Protein AF-M2XHS9-F1 (afdb_monomer_lite)

Structure (mmCIF, N/CA/C/O backbone):
data_AF-M2XHS9-F1
#
_entry.id   AF-M2XHS9-F1
#
loop_
_atom_site.group_PDB
_atom_site.id
_atom_site.type_symbol
_atom_site.label_atom_id
_atom_site.label_alt_id
_atom_site.label_comp_id
_atom_site.label_asym_id
_atom_site.label_entity_id
_atom_site.label_seq_id
_atom_site.pdbx_PDB_ins_code
_atom_site.Cartn_x
_atom_site.Cartn_y
_atom_site.Cartn_z
_atom_site.occupancy
_atom_site.B_iso_or_equiv
_atom_site.auth_seq_id
_atom_site.auth_comp_id
_atom_site.auth_asym_id
_atom_site.auth_atom_id
_atom_site.pdbx_PDB_model_num
ATOM 1 N N . GLU A 1 1 ? 11.516 -8.288 -6.512 1.00 78.31 1 GLU A N 1
ATOM 2 C CA . GLU A 1 1 ? 10.193 -8.635 -7.066 1.00 78.31 1 GLU A CA 1
ATOM 3 C C . GLU A 1 1 ? 9.440 -9.495 -6.068 1.00 78.31 1 GLU A C 1
ATOM 5 O O . GLU A 1 1 ? 10.086 -10.116 -5.228 1.00 78.31 1 GLU A O 1
ATOM 10 N N . GLY A 1 2 ? 8.115 -9.515 -6.133 1.00 87.56 2 GLY A N 1
ATOM 11 C CA . GLY A 1 2 ? 7.280 -10.322 -5.252 1.00 87.56 2 GLY A CA 1
ATOM 12 C C . GLY A 1 2 ? 6.234 -9.523 -4.485 1.00 87.56 2 GLY A C 1
ATOM 13 O O . GLY A 1 2 ? 6.077 -8.311 -4.658 1.00 87.56 2 GLY A O 1
ATOM 14 N N . PHE A 1 3 ? 5.507 -10.250 -3.642 1.00 93.75 3 PHE A N 1
ATOM 15 C CA . PHE A 1 3 ? 4.458 -9.719 -2.785 1.00 93.75 3 PHE A CA 1
ATOM 16 C C . PHE A 1 3 ? 5.042 -9.034 -1.547 1.00 93.75 3 PHE A C 1
ATOM 18 O O . PHE A 1 3 ? 5.826 -9.631 -0.812 1.00 93.75 3 PHE A O 1
ATOM 25 N N . THR A 1 4 ? 4.591 -7.811 -1.285 1.00 94.81 4 THR A N 1
ATOM 26 C CA . THR A 1 4 ? 4.898 -7.050 -0.073 1.00 94.81 4 THR A CA 1
ATOM 27 C C . THR A 1 4 ? 3.588 -6.698 0.630 1.00 94.81 4 THR A C 1
ATOM 29 O O . THR A 1 4 ? 2.821 -5.886 0.098 1.00 94.81 4 THR A O 1
ATOM 32 N N . PRO A 1 5 ? 3.299 -7.286 1.806 1.00 95.38 5 PRO A N 1
ATOM 33 C CA . PRO A 1 5 ? 2.142 -6.903 2.607 1.00 95.38 5 PRO A CA 1
ATOM 34 C C . PRO A 1 5 ? 2.205 -5.421 2.998 1.00 95.38 5 PRO A C 1
ATOM 36 O O . PRO A 1 5 ? 3.246 -4.922 3.425 1.00 95.38 5 PRO A O 1
ATOM 39 N N . LEU A 1 6 ? 1.088 -4.715 2.836 1.00 96.44 6 LEU A N 1
ATOM 40 C CA . LEU A 1 6 ? 0.907 -3.313 3.223 1.00 96.44 6 LEU A CA 1
ATOM 41 C C . LEU A 1 6 ? 0.028 -3.181 4.469 1.00 96.44 6 LEU A C 1
ATOM 43 O O . LEU A 1 6 ? 0.259 -2.304 5.296 1.00 96.44 6 LEU A O 1
ATOM 47 N N . SER A 1 7 ? -0.968 -4.055 4.596 1.00 96.44 7 SER A N 1
ATOM 48 C CA . SER A 1 7 ? -1.848 -4.184 5.755 1.00 96.44 7 SER A CA 1
ATOM 49 C C . SER A 1 7 ? -2.336 -5.626 5.825 1.00 96.44 7 SER A C 1
ATOM 51 O O . SER A 1 7 ? -2.666 -6.194 4.785 1.00 96.44 7 SER A O 1
ATOM 53 N N . ASP A 1 8 ? -2.346 -6.210 7.021 1.00 96.69 8 ASP A N 1
ATOM 54 C CA . ASP A 1 8 ? -2.705 -7.609 7.261 1.00 96.69 8 ASP A CA 1
ATOM 55 C C . ASP A 1 8 ? -3.558 -7.708 8.539 1.00 96.69 8 ASP A C 1
ATOM 57 O O . ASP A 1 8 ? -3.008 -7.817 9.640 1.00 96.69 8 ASP A O 1
ATOM 61 N N . PRO A 1 9 ? -4.888 -7.526 8.434 1.00 96.50 9 PRO A N 1
ATOM 62 C CA . PRO A 1 9 ? -5.784 -7.633 9.579 1.00 96.50 9 PRO A CA 1
ATOM 63 C C . PRO A 1 9 ? -5.935 -9.095 10.020 1.00 96.50 9 PRO A C 1
ATOM 65 O O . PRO A 1 9 ? -6.081 -9.992 9.193 1.00 96.50 9 PRO A O 1
ATOM 68 N N . GLU A 1 10 ? -5.970 -9.334 11.334 1.00 95.06 10 GLU A N 1
ATOM 69 C CA . GLU A 1 10 ? -6.072 -10.683 11.920 1.00 95.06 10 GLU A CA 1
ATOM 70 C C . GLU A 1 10 ? -7.355 -11.428 11.498 1.00 95.06 10 GLU A C 1
ATOM 72 O O . GLU A 1 10 ? -7.346 -12.646 11.331 1.00 95.06 10 GLU A O 1
ATOM 77 N N . ASP A 1 11 ? -8.454 -10.700 11.273 1.00 95.62 11 ASP A N 1
ATOM 78 C CA . ASP A 1 11 ? -9.758 -11.231 10.861 1.00 95.62 11 ASP A CA 1
ATOM 79 C C . ASP A 1 11 ? -10.049 -11.048 9.358 1.00 95.62 11 ASP A C 1
ATOM 81 O O . ASP A 1 11 ? -11.219 -11.035 8.935 1.00 95.62 11 ASP A O 1
ATOM 85 N N . GLY A 1 12 ? -8.984 -10.896 8.563 1.00 94.94 12 GLY A N 1
ATOM 86 C CA . GLY A 1 12 ? -9.046 -10.671 7.128 1.00 94.94 12 GLY A CA 1
ATOM 87 C C . GLY A 1 12 ? -9.786 -11.781 6.379 1.00 94.94 12 GLY A C 1
ATOM 88 O O . GLY A 1 12 ? -9.576 -12.969 6.620 1.00 94.94 12 GLY A O 1
ATOM 89 N N . ASN A 1 13 ? -10.668 -11.401 5.453 1.00 96.50 13 ASN A N 1
ATOM 90 C CA . ASN A 1 13 ? -11.459 -12.350 4.657 1.00 96.50 13 ASN A CA 1
ATOM 91 C C . ASN A 1 13 ? -11.323 -12.159 3.140 1.00 96.50 13 ASN A C 1
ATOM 93 O O . ASN A 1 13 ? -11.910 -12.925 2.373 1.00 96.50 13 ASN A O 1
ATOM 97 N N . VAL A 1 14 ? -10.564 -11.151 2.710 1.00 97.19 14 VAL A N 1
ATOM 98 C CA . VAL A 1 14 ? -10.289 -10.867 1.303 1.00 97.19 14 VAL A CA 1
ATOM 99 C C . VAL A 1 14 ? -8.856 -10.376 1.128 1.00 97.19 14 VAL A C 1
ATOM 101 O O . VAL A 1 14 ? -8.349 -9.602 1.940 1.00 97.19 14 VAL A O 1
ATOM 104 N N . ASP A 1 15 ? -8.232 -10.806 0.036 1.00 97.25 15 ASP A N 1
ATOM 105 C CA . ASP A 1 15 ? -6.923 -10.337 -0.404 1.00 97.25 15 ASP A CA 1
ATOM 106 C C . ASP A 1 15 ? -7.077 -9.342 -1.553 1.00 97.25 15 ASP A C 1
ATOM 108 O O . ASP A 1 15 ? -7.707 -9.643 -2.569 1.00 97.25 15 ASP A O 1
ATOM 112 N N . ILE A 1 16 ? -6.467 -8.165 -1.413 1.00 97.56 16 ILE A N 1
ATOM 113 C CA . ILE A 1 16 ? -6.406 -7.138 -2.453 1.00 97.56 16 ILE A CA 1
ATOM 114 C C . ILE A 1 16 ? -4.950 -6.970 -2.877 1.00 97.56 16 ILE A C 1
ATOM 116 O O . ILE A 1 16 ? -4.120 -6.438 -2.135 1.00 97.56 16 ILE A O 1
ATOM 120 N N . VAL A 1 17 ? -4.650 -7.408 -4.101 1.00 96.62 17 VAL A N 1
ATOM 121 C CA . VAL A 1 17 ? -3.334 -7.227 -4.718 1.00 96.62 17 VAL A CA 1
ATOM 122 C C . VAL A 1 17 ? -3.339 -5.953 -5.553 1.00 96.62 17 VAL A C 1
ATOM 124 O O . VAL A 1 17 ? -4.088 -5.825 -6.520 1.00 96.62 17 VAL A O 1
ATOM 127 N N . VAL A 1 18 ? -2.475 -5.015 -5.185 1.00 95.94 18 VAL A N 1
ATOM 128 C CA . VAL A 1 18 ? -2.297 -3.739 -5.871 1.00 95.94 18 VAL A CA 1
ATOM 129 C C . VAL A 1 18 ? -1.080 -3.842 -6.788 1.00 95.94 18 VAL A C 1
ATOM 131 O O . VAL A 1 18 ? 0.031 -4.123 -6.339 1.00 95.94 18 VAL A O 1
ATOM 134 N N . VAL A 1 19 ? -1.289 -3.619 -8.084 1.00 94.25 19 VAL A N 1
ATOM 135 C CA . VAL A 1 19 ? -0.250 -3.735 -9.117 1.00 94.25 19 VAL A CA 1
ATOM 136 C C . VAL A 1 19 ? -0.111 -2.401 -9.835 1.00 94.25 19 VAL A C 1
ATOM 138 O O . VAL A 1 19 ? -1.105 -1.787 -10.223 1.00 94.25 19 VAL A O 1
ATOM 141 N N . THR A 1 20 ? 1.123 -1.934 -10.001 1.00 91.94 20 THR A N 1
ATOM 142 C CA . THR A 1 20 ? 1.416 -0.688 -10.715 1.00 91.94 20 THR A CA 1
ATOM 143 C C . THR A 1 20 ? 1.502 -0.911 -12.221 1.00 91.94 20 THR A C 1
ATOM 145 O O . THR A 1 20 ? 1.846 -2.000 -12.686 1.00 91.94 20 THR A O 1
ATOM 148 N N . GLY A 1 21 ? 1.223 0.143 -12.993 1.00 88.69 21 GLY A N 1
ATOM 149 C CA . GLY A 1 21 ? 1.477 0.152 -14.436 1.00 88.69 21 GLY A CA 1
ATOM 150 C C . GLY A 1 21 ? 2.971 0.095 -14.782 1.00 88.69 21 GLY A C 1
ATOM 151 O O . GLY A 1 21 ? 3.827 0.157 -13.896 1.00 88.69 21 GLY A O 1
ATOM 152 N N . LEU A 1 22 ? 3.269 -0.003 -16.082 1.00 88.75 22 LEU A N 1
ATOM 153 C CA . LEU A 1 22 ? 4.637 -0.045 -16.617 1.00 88.75 22 LEU A CA 1
ATOM 154 C C . LEU A 1 22 ? 5.470 1.158 -16.153 1.00 88.75 22 LEU A C 1
ATOM 156 O O . LEU A 1 22 ? 4.981 2.287 -16.126 1.00 88.75 22 LEU A O 1
ATOM 160 N N . GLY A 1 23 ? 6.729 0.910 -15.790 1.00 83.62 23 GLY A N 1
ATOM 161 C CA . GLY A 1 23 ? 7.648 1.911 -15.241 1.00 83.62 23 GLY A CA 1
ATOM 162 C C . GLY A 1 23 ? 7.307 2.357 -13.813 1.00 83.62 23 GLY A C 1
ATOM 163 O O . GLY A 1 23 ? 7.956 3.254 -13.276 1.00 83.62 23 GLY A O 1
ATOM 164 N N . GLY A 1 24 ? 6.276 1.773 -13.196 1.00 86.31 24 GLY A N 1
ATOM 165 C CA . GLY A 1 24 ? 5.825 2.108 -11.854 1.00 86.31 24 GLY A CA 1
ATOM 166 C C . GLY A 1 24 ? 6.605 1.378 -10.763 1.00 86.31 24 GLY A C 1
ATOM 167 O O . GLY A 1 24 ? 6.984 0.220 -10.905 1.00 86.31 24 GLY A O 1
ATOM 168 N N . HIS A 1 25 ? 6.797 2.049 -9.628 1.00 90.00 25 HIS A N 1
ATOM 169 C CA . HIS A 1 25 ? 7.362 1.437 -8.431 1.00 90.00 25 HIS A CA 1
ATOM 170 C C . HIS A 1 25 ? 6.234 0.985 -7.498 1.00 90.00 25 HIS A C 1
ATOM 172 O O . HIS A 1 25 ? 5.432 1.813 -7.070 1.00 90.00 25 HIS A O 1
ATOM 178 N N . ALA A 1 26 ? 6.229 -0.287 -7.096 1.00 90.44 26 ALA A N 1
ATOM 179 C CA . ALA A 1 26 ? 5.165 -0.943 -6.318 1.00 90.44 26 ALA A CA 1
ATOM 180 C C . ALA A 1 26 ? 4.625 -0.153 -5.102 1.00 90.44 26 ALA A C 1
ATOM 182 O O . ALA A 1 26 ? 3.434 -0.209 -4.800 1.00 90.44 26 ALA A O 1
ATOM 183 N N . LEU A 1 27 ? 5.486 0.596 -4.404 1.00 90.81 27 LEU A N 1
ATOM 184 C CA . LEU A 1 27 ? 5.095 1.536 -3.340 1.00 90.81 27 LEU A CA 1
ATOM 185 C C . LEU A 1 27 ? 5.060 2.995 -3.810 1.00 90.81 27 LEU A C 1
ATOM 187 O O . LEU A 1 27 ? 4.273 3.801 -3.319 1.00 90.81 27 LEU A O 1
ATOM 191 N N . GLY A 1 28 ? 5.954 3.346 -4.733 1.00 91.25 28 GLY A N 1
ATOM 192 C CA . GLY A 1 28 ? 6.225 4.732 -5.114 1.00 91.25 28 GLY A CA 1
ATOM 193 C C . GLY A 1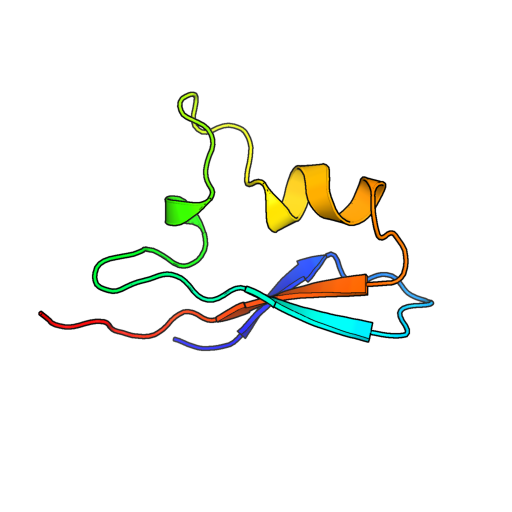 28 ? 5.100 5.324 -5.952 1.00 91.25 28 GLY A C 1
ATOM 194 O O . GLY A 1 28 ? 4.753 6.483 -5.768 1.00 91.25 28 GLY A O 1
ATOM 195 N N . SER A 1 29 ? 4.472 4.507 -6.797 1.00 93.12 29 SER A N 1
ATOM 196 C CA . SER A 1 29 ? 3.335 4.906 -7.630 1.00 93.12 29 SER A CA 1
ATOM 197 C C . SER A 1 29 ? 2.098 5.311 -6.826 1.00 93.12 29 SER A C 1
ATOM 199 O O . SER A 1 29 ? 1.233 5.990 -7.366 1.00 93.12 29 SER A O 1
ATOM 201 N N . PHE A 1 30 ? 2.012 4.920 -5.551 1.00 93.94 30 PHE A N 1
ATOM 202 C CA . PHE A 1 30 ? 0.898 5.260 -4.658 1.00 93.94 30 PHE A CA 1
ATOM 203 C C . PHE A 1 30 ? 1.285 6.247 -3.558 1.00 93.94 30 PHE A C 1
ATOM 205 O O . PHE A 1 30 ? 0.509 6.473 -2.623 1.00 93.94 30 PHE A O 1
ATOM 212 N N . ARG A 1 31 ? 2.503 6.789 -3.622 1.00 95.88 31 ARG A N 1
ATOM 213 C CA . ARG A 1 31 ? 3.019 7.709 -2.618 1.00 95.88 31 ARG A CA 1
ATOM 214 C C . ARG A 1 31 ? 2.418 9.098 -2.832 1.00 95.88 31 ARG A C 1
ATOM 216 O O . ARG A 1 31 ? 2.304 9.565 -3.962 1.00 95.88 31 ARG A O 1
ATOM 223 N N . SER A 1 32 ? 2.042 9.765 -1.748 1.00 95.88 32 SER A N 1
ATOM 224 C CA . SER A 1 32 ? 1.602 11.158 -1.774 1.00 95.88 32 SER A CA 1
ATOM 225 C C . SER A 1 32 ? 2.718 12.085 -2.264 1.00 95.88 32 SER A C 1
ATOM 227 O O . SER A 1 32 ? 3.904 11.762 -2.164 1.00 95.88 32 SER A O 1
ATOM 229 N N . ALA A 1 33 ? 2.345 13.264 -2.767 1.00 94.06 33 ALA A N 1
ATOM 230 C CA . ALA A 1 33 ? 3.295 14.238 -3.310 1.00 94.06 33 ALA A CA 1
ATOM 231 C C . ALA A 1 33 ? 4.327 14.729 -2.274 1.00 94.06 33 ALA A C 1
ATOM 233 O O . ALA A 1 33 ? 5.482 14.963 -2.617 1.00 94.06 33 ALA A O 1
ATOM 234 N N . ASP A 1 34 ? 3.930 14.839 -1.003 1.00 95.12 34 ASP A N 1
ATOM 235 C CA . ASP A 1 34 ? 4.818 15.171 0.122 1.00 95.12 34 ASP A CA 1
ATOM 236 C C . ASP A 1 34 ? 5.673 13.977 0.591 1.00 95.12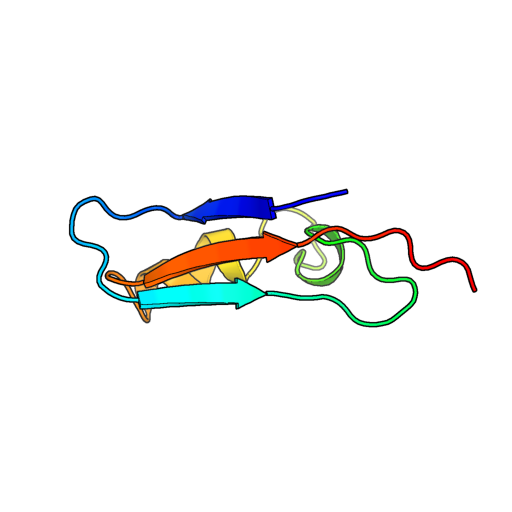 34 ASP A C 1
ATOM 238 O O . ASP A 1 34 ? 6.554 14.109 1.439 1.00 95.12 34 ASP A O 1
ATOM 242 N N . GLY A 1 35 ? 5.412 12.789 0.049 1.00 92.19 35 GLY A N 1
ATOM 243 C CA . GLY A 1 35 ? 6.153 11.581 0.332 1.00 92.19 35 GLY A CA 1
ATOM 244 C C . GLY A 1 35 ? 5.832 10.898 1.664 1.00 92.19 35 GLY A C 1
ATOM 245 O O . GLY A 1 35 ? 6.514 9.930 2.014 1.00 92.19 35 GLY A O 1
ATOM 246 N N . THR A 1 36 ? 4.850 11.364 2.431 1.00 94.69 36 THR A N 1
ATOM 247 C CA . THR A 1 36 ? 4.630 10.870 3.801 1.00 94.69 36 THR A CA 1
ATOM 248 C C . THR A 1 36 ? 3.643 9.708 3.881 1.00 94.69 36 THR A C 1
ATOM 250 O O . THR A 1 36 ? 3.676 8.940 4.847 1.00 94.69 36 THR A O 1
ATOM 253 N N . LYS A 1 37 ? 2.785 9.557 2.868 1.00 96.62 37 LYS A N 1
ATOM 254 C CA . LYS A 1 37 ? 1.713 8.562 2.824 1.00 96.62 37 LYS A CA 1
ATOM 255 C C . LYS A 1 37 ? 1.796 7.701 1.574 1.00 96.62 37 LYS A C 1
ATOM 257 O O . LYS A 1 37 ? 2.269 8.133 0.530 1.00 96.62 37 LYS A O 1
ATOM 262 N N . VAL A 1 38 ? 1.307 6.479 1.690 1.00 96.56 38 VAL A N 1
ATOM 263 C CA . VAL A 1 38 ? 1.128 5.504 0.621 1.00 96.56 38 VAL A CA 1
ATOM 264 C C . VAL A 1 38 ? -0.327 5.067 0.676 1.00 96.56 38 VAL A C 1
ATOM 266 O O . VAL A 1 38 ? -0.741 4.443 1.649 1.00 96.56 38 VAL A O 1
ATOM 269 N N . TRP A 1 39 ? -1.111 5.400 -0.349 1.00 94.94 39 TRP A N 1
ATOM 270 C CA . TRP A 1 39 ? -2.569 5.233 -0.317 1.00 94.94 39 TRP A CA 1
ATOM 271 C C . TRP A 1 39 ? -3.075 3.845 0.132 1.00 94.94 39 TRP A C 1
ATOM 273 O O . TRP A 1 39 ? -3.815 3.793 1.122 1.00 94.94 39 TRP A O 1
ATOM 283 N N . PRO A 1 40 ? -2.650 2.724 -0.490 1.00 96.12 40 PRO A N 1
ATOM 284 C CA . PRO A 1 40 ? -3.153 1.397 -0.134 1.00 96.12 40 PRO A CA 1
ATOM 285 C C . PRO A 1 40 ? -2.688 0.917 1.249 1.00 96.12 40 PRO A C 1
ATOM 287 O O . PRO A 1 40 ? -3.233 -0.043 1.777 1.00 96.12 40 PRO A O 1
ATOM 290 N N . ARG A 1 41 ? -1.691 1.580 1.848 1.00 96.75 41 ARG A N 1
ATOM 291 C CA . ARG A 1 41 ? -1.197 1.289 3.199 1.00 96.75 41 ARG A CA 1
ATOM 292 C C . ARG A 1 41 ? -1.880 2.153 4.259 1.00 96.75 41 ARG A C 1
ATOM 294 O O . ARG A 1 41 ? -2.246 1.653 5.311 1.00 96.75 41 ARG A O 1
ATOM 301 N N . ASP A 1 42 ? -2.000 3.453 3.998 1.00 97.12 42 ASP A N 1
ATOM 302 C CA . ASP A 1 42 ? -2.343 4.447 5.022 1.00 97.12 42 ASP A CA 1
ATOM 303 C C . ASP A 1 42 ? -3.824 4.861 5.015 1.00 97.12 42 ASP A C 1
ATOM 305 O O . ASP A 1 42 ? -4.307 5.376 6.024 1.00 97.12 42 ASP A O 1
ATOM 309 N N . PHE A 1 43 ? -4.545 4.660 3.904 1.00 96.81 43 PHE A N 1
ATOM 310 C CA . PHE A 1 43 ? -5.949 5.075 3.775 1.00 96.81 43 PHE A CA 1
ATOM 311 C C . PHE A 1 43 ? -6.895 3.906 3.494 1.00 96.81 43 PHE A C 1
ATOM 313 O O . PHE A 1 43 ? -7.906 3.789 4.182 1.00 96.81 43 PHE A O 1
ATOM 320 N N . ALA A 1 44 ? -6.556 3.021 2.551 1.00 96.25 44 ALA A N 1
ATOM 321 C CA . ALA A 1 44 ? -7.444 1.929 2.137 1.00 96.25 44 ALA A CA 1
ATOM 322 C C . ALA A 1 44 ? -7.872 0.973 3.278 1.00 96.25 44 ALA A C 1
ATOM 324 O O . ALA A 1 44 ? -9.048 0.600 3.314 1.00 96.25 44 ALA A O 1
ATOM 325 N N . PRO A 1 45 ? -7.012 0.633 4.265 1.00 96.62 45 PRO A N 1
ATOM 326 C CA . PRO A 1 45 ? -7.431 -0.196 5.399 1.00 96.62 45 PRO A CA 1
ATOM 327 C C . PRO A 1 45 ? -8.511 0.444 6.282 1.00 96.62 45 PRO A C 1
ATOM 329 O O . PRO A 1 45 ? -9.227 -0.267 6.973 1.00 96.62 45 PRO A O 1
ATOM 332 N N . ASN A 1 46 ? -8.678 1.771 6.259 1.00 96.94 46 ASN A N 1
ATOM 333 C CA . ASN A 1 46 ? -9.756 2.421 7.012 1.00 96.94 46 ASN A CA 1
ATOM 334 C C . ASN A 1 46 ? -11.123 2.231 6.336 1.00 96.94 46 ASN A C 1
ATOM 336 O O . ASN A 1 46 ? -12.148 2.217 7.011 1.00 96.94 46 ASN A O 1
ATOM 340 N N . GLU A 1 47 ? -11.141 2.100 5.008 1.00 96.19 47 GLU A N 1
ATOM 341 C CA . GLU A 1 47 ? -12.366 1.924 4.222 1.00 96.19 47 GLU A CA 1
ATOM 342 C C . GLU A 1 47 ? -12.764 0.447 4.119 1.00 96.19 47 GLU A C 1
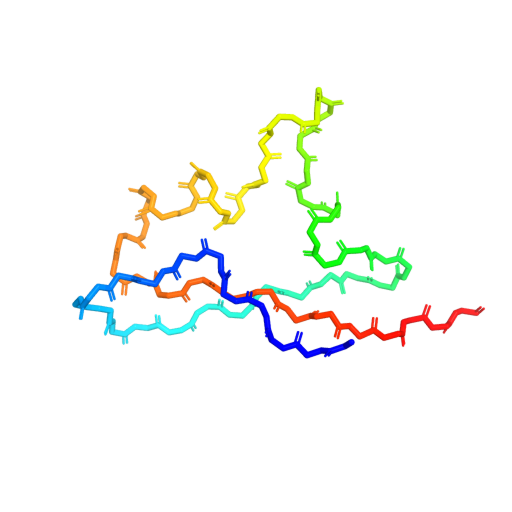ATOM 344 O O . GLU A 1 47 ? -13.951 0.120 4.120 1.00 96.19 47 GLU A O 1
ATOM 349 N N . ILE A 1 48 ? -11.776 -0.454 4.059 1.00 96.12 48 ILE A N 1
ATOM 350 C CA . ILE A 1 48 ? -11.977 -1.903 3.952 1.00 96.12 48 ILE A CA 1
ATOM 351 C C . ILE A 1 48 ? -11.137 -2.618 5.029 1.00 96.12 48 ILE A C 1
ATOM 353 O O . ILE A 1 48 ? -10.134 -3.259 4.717 1.00 96.12 48 ILE A O 1
ATOM 357 N N . PRO A 1 49 ? -11.531 -2.539 6.313 1.00 96.19 49 PRO A N 1
ATOM 358 C CA . PRO A 1 49 ? -10.694 -2.975 7.438 1.00 96.19 49 PRO A CA 1
ATOM 359 C C . PRO A 1 49 ? -10.443 -4.481 7.511 1.00 96.19 49 PRO A C 1
ATOM 361 O O . PRO A 1 49 ? -9.507 -4.907 8.176 1.00 96.19 49 PRO A O 1
ATOM 364 N N . ARG A 1 50 ? -11.253 -5.290 6.819 1.00 97.81 50 ARG A N 1
ATOM 365 C CA . ARG A 1 50 ? -11.121 -6.758 6.772 1.00 97.81 50 ARG A CA 1
ATOM 366 C C . ARG A 1 50 ? -10.406 -7.259 5.515 1.00 97.81 50 ARG A C 1
ATOM 368 O O . ARG A 1 50 ? -10.439 -8.452 5.220 1.00 97.81 50 ARG A O 1
ATOM 375 N N . ALA A 1 51 ? -9.799 -6.356 4.749 1.00 98.00 51 ALA A N 1
ATOM 376 C CA . ALA A 1 51 ? -8.993 -6.709 3.592 1.00 98.00 51 ALA A CA 1
ATOM 377 C C . ALA A 1 51 ? -7.505 -6.702 3.940 1.00 98.00 51 ALA A C 1
ATOM 379 O O . ALA A 1 51 ? -6.994 -5.739 4.513 1.00 98.00 51 ALA A O 1
ATOM 380 N N . ARG A 1 52 ? -6.796 -7.748 3.515 1.00 97.88 52 ARG A N 1
ATOM 381 C CA . ARG A 1 52 ? -5.337 -7.742 3.456 1.00 97.88 52 ARG A CA 1
ATOM 382 C C . ARG A 1 52 ? -4.907 -7.056 2.166 1.00 97.88 52 ARG A C 1
ATOM 384 O O . ARG A 1 52 ? -5.258 -7.493 1.071 1.00 97.88 52 ARG A O 1
ATOM 391 N N . PHE A 1 53 ? -4.131 -5.987 2.291 1.00 98.12 53 PHE A N 1
ATOM 392 C CA . PHE A 1 53 ? -3.582 -5.255 1.154 1.00 98.12 53 PHE A CA 1
ATOM 393 C C . PHE A 1 53 ? -2.145 -5.689 0.912 1.00 98.12 53 PHE A C 1
ATOM 395 O O . PHE A 1 53 ? -1.313 -5.659 1.820 1.00 98.12 53 PHE A O 1
ATOM 402 N N . VAL A 1 54 ? -1.833 -6.044 -0.329 1.00 97.50 54 VAL A N 1
ATOM 403 C CA . VAL A 1 54 ? -0.503 -6.492 -0.747 1.00 97.50 54 VAL A CA 1
ATOM 404 C C . VAL A 1 54 ? -0.140 -5.765 -2.033 1.00 97.50 54 VAL A C 1
ATOM 406 O O . VAL A 1 54 ? -0.959 -5.685 -2.941 1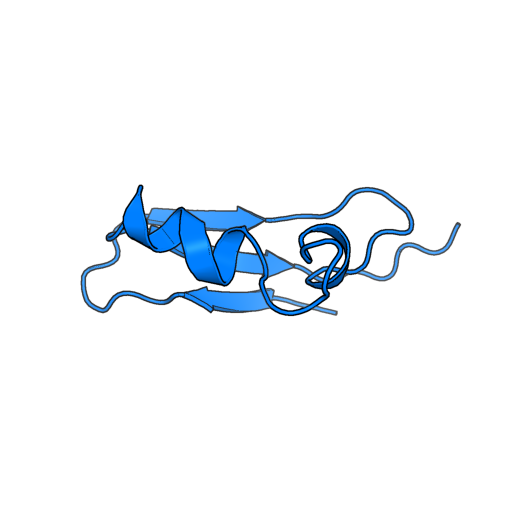.00 97.50 54 VAL A O 1
ATOM 409 N N . THR A 1 55 ? 1.075 -5.236 -2.146 1.00 95.94 55 THR A N 1
ATOM 410 C CA . THR A 1 55 ? 1.591 -4.759 -3.438 1.00 95.94 55 THR A CA 1
ATOM 411 C C . THR A 1 55 ? 2.468 -5.826 -4.077 1.00 95.94 55 THR A C 1
ATOM 413 O O . THR A 1 55 ? 3.159 -6.559 -3.368 1.00 95.94 55 THR A O 1
ATOM 416 N N . TYR A 1 56 ? 2.445 -5.932 -5.402 1.00 93.56 56 TYR A N 1
ATOM 417 C CA . TYR A 1 56 ? 3.324 -6.834 -6.142 1.00 93.56 56 TYR A CA 1
ATOM 418 C C . TYR A 1 56 ? 4.314 -6.029 -6.980 1.00 93.56 56 TYR A C 1
ATOM 420 O O . TYR A 1 56 ? 3.935 -5.332 -7.921 1.00 93.56 56 TYR A O 1
ATOM 428 N N . GLY A 1 57 ? 5.594 -6.121 -6.619 1.00 90.06 57 GLY A N 1
ATOM 429 C CA . GLY A 1 57 ? 6.675 -5.536 -7.401 1.00 90.06 57 GLY A CA 1
ATOM 430 C C . GLY A 1 57 ? 7.167 -6.507 -8.463 1.00 90.06 57 GLY A C 1
ATOM 431 O O . GLY A 1 57 ? 7.517 -7.639 -8.139 1.00 90.06 57 GLY A O 1
ATOM 432 N N . TYR A 1 58 ? 7.255 -6.042 -9.700 1.00 87.31 58 TYR A N 1
ATOM 433 C CA . TYR A 1 58 ? 7.835 -6.758 -10.830 1.00 87.31 58 TYR A CA 1
ATOM 434 C C . TYR A 1 58 ? 8.721 -5.797 -11.617 1.00 87.31 58 TYR A C 1
ATOM 436 O O . TYR A 1 58 ? 8.486 -4.587 -11.608 1.00 87.31 58 TYR A O 1
ATOM 444 N N . ASP A 1 59 ? 9.767 -6.326 -12.23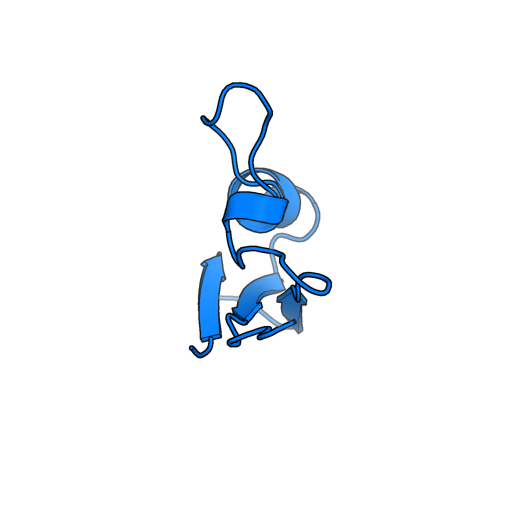2 1.00 82.31 59 ASP A N 1
ATOM 445 C CA . ASP A 1 59 ? 10.662 -5.588 -13.097 1.00 82.31 59 ASP A CA 1
ATOM 446 C C . ASP A 1 59 ? 9.924 -5.296 -14.397 1.00 82.31 59 ASP A C 1
ATOM 448 O O . ASP A 1 59 ? 9.647 -6.170 -15.223 1.00 82.31 59 ASP A O 1
ATOM 452 N N . THR A 1 60 ? 9.548 -4.035 -14.546 1.00 71.81 60 THR A N 1
ATOM 453 C CA . THR A 1 60 ? 9.032 -3.516 -15.800 1.00 71.81 60 THR A CA 1
ATOM 454 C C . THR A 1 60 ? 10.194 -2.887 -16.542 1.00 71.81 60 THR A C 1
ATOM 456 O O . THR A 1 60 ? 10.371 -1.668 -16.507 1.00 71.81 60 THR A O 1
ATOM 459 N N . ALA A 1 61 ? 11.002 -3.713 -17.198 1.00 66.81 61 ALA A N 1
ATOM 460 C CA . ALA A 1 61 ? 11.906 -3.208 -18.213 1.00 66.81 61 ALA A CA 1
ATOM 461 C C . ALA A 1 61 ? 11.053 -2.662 -19.367 1.00 66.81 61 ALA A C 1
ATOM 463 O O . ALA A 1 61 ? 10.198 -3.370 -19.908 1.00 66.81 61 ALA A O 1
ATOM 464 N N . VAL A 1 62 ? 11.257 -1.388 -19.697 1.00 56.41 62 VAL A N 1
ATOM 465 C CA . VAL A 1 62 ? 10.795 -0.792 -20.955 1.00 56.41 62 VAL A CA 1
ATOM 466 C C . VAL A 1 62 ? 11.993 -0.682 -21.878 1.00 56.41 62 VAL A C 1
ATOM 468 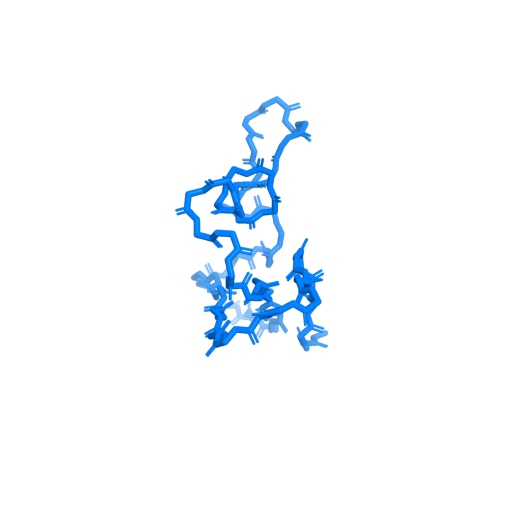O O . VAL A 1 62 ? 13.050 -0.226 -21.384 1.00 56.41 62 VAL A O 1
#

Secondary structure (DSSP, 8-state):
-EEEEEE--TT--EEEEEE--TT--TTGGGB-TTSS-BHHHHTHHHHSTTEEEEEEE-----

Sequence (62 aa):
EGFTPLSDPEDGNVDIVVVTGLGGHALGSFRSADGTKVWPRDFAPNEIPRARFVTYGYDTAV

Organism: Dothistroma septosporum (strain NZE10 / CBS 128990) (NCBI:txid675120)

Foldseek 3Di:
DFKDWLDDDPQADEEDEDEDDAPDDQQRNQADPVRPDRCQRPPVCVVVVNYTYIYTDDDRDD

pLDDT: mean 92.58, std 7.55, range [56.41, 98.12]

Radius of gyration: 12.03 Å; chains: 1; bounding box: 24×28×33 Å